Protein AF-A0A096PDY2-F1 (afdb_monomer_lite)

Structure (mmCIF, N/CA/C/O backbone):
data_AF-A0A096PDY2-F1
#
_entry.id   AF-A0A096PDY2-F1
#
loop_
_atom_site.group_PDB
_atom_site.id
_atom_site.type_symbol
_atom_site.label_atom_id
_atom_site.label_alt_id
_atom_site.label_comp_id
_atom_site.label_asym_id
_atom_site.label_entity_id
_atom_site.label_seq_id
_atom_site.pdbx_PDB_ins_code
_atom_site.Cartn_x
_atom_site.Cartn_y
_atom_site.Cartn_z
_atom_site.occupancy
_atom_site.B_iso_or_equiv
_atom_site.auth_seq_id
_atom_site.auth_comp_id
_atom_site.auth_asym_id
_atom_site.auth_atom_id
_atom_site.pdbx_PDB_model_num
ATOM 1 N N . MET A 1 1 ? 22.031 -49.742 -0.005 1.00 35.03 1 MET A N 1
ATOM 2 C CA . MET A 1 1 ? 22.096 -48.324 0.409 1.00 35.03 1 MET A CA 1
ATOM 3 C C . MET A 1 1 ? 22.063 -47.490 -0.858 1.00 35.03 1 MET A C 1
ATOM 5 O O . MET A 1 1 ? 22.805 -47.837 -1.766 1.00 35.03 1 MET A O 1
ATOM 9 N N . GLY A 1 2 ? 21.222 -46.457 -0.937 1.00 31.20 2 GLY A N 1
ATOM 10 C CA . GLY A 1 2 ? 21.287 -45.466 -2.021 1.00 31.20 2 GLY A CA 1
ATOM 11 C C . GLY A 1 2 ? 19.975 -45.250 -2.768 1.00 31.20 2 GLY A C 1
ATOM 12 O O . GLY A 1 2 ? 19.793 -45.782 -3.851 1.00 31.20 2 GLY A O 1
ATOM 13 N N . GLN A 1 3 ? 19.091 -44.494 -2.118 1.00 27.30 3 GLN A N 1
ATOM 14 C CA . GLN A 1 3 ? 17.797 -43.931 -2.515 1.00 27.30 3 GLN A CA 1
ATOM 15 C C . GLN A 1 3 ? 17.394 -43.927 -4.006 1.00 27.30 3 GLN A C 1
ATOM 17 O O . GLN A 1 3 ? 18.037 -43.333 -4.866 1.00 27.30 3 GLN A O 1
ATOM 22 N N . GLN A 1 4 ? 16.195 -44.456 -4.231 1.00 30.86 4 GLN A N 1
ATOM 23 C CA . GLN A 1 4 ? 15.269 -44.097 -5.299 1.00 30.86 4 GLN A CA 1
ATOM 24 C C . GLN A 1 4 ? 14.623 -42.741 -4.945 1.00 30.86 4 GLN A C 1
ATOM 26 O O . GLN A 1 4 ? 14.136 -42.587 -3.825 1.00 30.86 4 GLN A O 1
ATOM 31 N N . ALA A 1 5 ? 14.593 -41.766 -5.858 1.00 26.19 5 ALA A N 1
ATOM 32 C CA . ALA A 1 5 ? 13.765 -40.568 -5.703 1.00 26.19 5 ALA A CA 1
ATOM 33 C C . ALA A 1 5 ? 13.063 -40.230 -7.021 1.00 26.19 5 ALA A C 1
ATOM 35 O O . ALA A 1 5 ? 13.667 -40.163 -8.088 1.00 26.19 5 ALA A O 1
ATOM 36 N N . SER A 1 6 ? 11.749 -40.120 -6.890 1.00 27.61 6 SER A N 1
ATOM 37 C CA . SER A 1 6 ? 10.741 -40.008 -7.930 1.00 27.61 6 SER A CA 1
ATOM 38 C C . SER A 1 6 ? 10.536 -38.548 -8.346 1.00 27.61 6 SER A C 1
ATOM 40 O O . SER A 1 6 ? 10.596 -37.660 -7.504 1.00 27.61 6 SER A O 1
ATOM 42 N N . LEU A 1 7 ? 10.254 -38.349 -9.634 1.00 30.05 7 LEU A N 1
ATOM 43 C CA . LEU A 1 7 ? 9.391 -37.323 -10.232 1.00 30.05 7 LEU A CA 1
ATOM 44 C C . LEU A 1 7 ? 9.214 -35.986 -9.467 1.00 30.05 7 LEU A C 1
ATOM 46 O O . LEU A 1 7 ? 8.324 -35.852 -8.630 1.00 30.05 7 LEU A O 1
ATOM 50 N N . VAL A 1 8 ? 9.938 -34.945 -9.883 1.00 26.30 8 VAL A N 1
ATOM 51 C CA . VAL A 1 8 ? 9.430 -33.565 -9.830 1.00 26.30 8 VAL A CA 1
ATOM 52 C C . VAL A 1 8 ? 9.950 -32.805 -11.042 1.00 26.30 8 VAL A C 1
ATOM 54 O O . VAL A 1 8 ? 11.147 -32.718 -11.291 1.00 26.30 8 VAL A O 1
ATOM 57 N N . VAL A 1 9 ? 9.011 -32.316 -11.842 1.00 29.72 9 VAL A N 1
ATOM 58 C CA . VAL A 1 9 ? 9.244 -31.379 -12.936 1.00 29.72 9 VAL A CA 1
ATOM 59 C C . VAL A 1 9 ? 9.664 -30.053 -12.301 1.00 29.72 9 VAL A C 1
ATOM 61 O O . VAL A 1 9 ? 8.807 -29.265 -11.915 1.00 29.72 9 VAL A O 1
ATOM 64 N N . GLU A 1 10 ? 10.965 -29.814 -12.150 1.00 29.05 10 GLU A N 1
ATOM 65 C CA . GLU A 1 10 ? 11.492 -28.498 -11.782 1.00 29.05 10 GLU A CA 1
ATOM 66 C C . G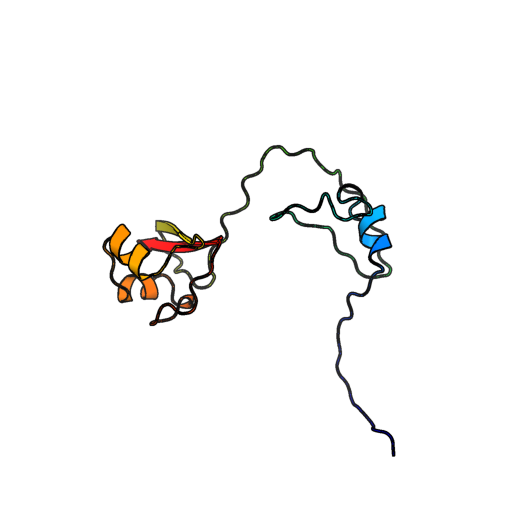LU A 1 10 ? 12.066 -27.821 -13.028 1.00 29.05 10 GLU A C 1
ATOM 68 O O . GLU A 1 10 ? 12.997 -28.294 -13.677 1.00 29.05 10 GLU A O 1
ATOM 73 N N . VAL A 1 11 ? 11.432 -26.716 -13.404 1.00 32.94 11 VAL A N 1
ATOM 74 C CA . VAL A 1 11 ? 11.834 -25.828 -14.491 1.00 32.94 11 VAL A CA 1
ATOM 75 C C . VAL A 1 11 ? 13.126 -25.122 -14.068 1.00 32.94 11 VAL A C 1
ATOM 77 O O . VAL A 1 11 ? 13.087 -24.045 -13.480 1.00 32.94 11 VAL A O 1
ATOM 80 N N . GLU A 1 12 ? 14.284 -25.726 -14.331 1.00 35.56 12 GLU A N 1
ATOM 81 C CA . GLU A 1 12 ? 15.575 -25.073 -14.101 1.00 35.56 12 GLU A CA 1
ATOM 82 C C . GLU A 1 12 ? 15.870 -24.050 -15.210 1.00 35.56 12 GLU A C 1
ATOM 84 O O . GLU A 1 12 ? 16.264 -24.364 -16.332 1.00 35.56 12 GLU A O 1
ATOM 89 N N . ILE A 1 13 ? 15.684 -22.781 -14.859 1.00 43.41 13 ILE A N 1
ATOM 90 C CA . ILE A 1 13 ? 15.937 -21.563 -15.647 1.00 43.41 13 ILE A CA 1
ATOM 91 C C . ILE A 1 13 ? 17.447 -21.253 -15.791 1.00 43.41 13 ILE A C 1
ATOM 93 O O . ILE A 1 13 ? 17.855 -20.094 -15.827 1.00 43.41 13 ILE A O 1
ATOM 97 N N . HIS A 1 14 ? 18.314 -22.265 -15.859 1.00 48.34 14 HIS A N 1
ATOM 98 C CA . HIS A 1 14 ? 19.771 -22.085 -15.825 1.00 48.34 14 HIS A CA 1
ATOM 99 C C . HIS A 1 14 ? 20.374 -21.793 -17.207 1.00 48.34 14 HIS A C 1
ATOM 101 O O . HIS A 1 14 ? 21.197 -22.551 -17.708 1.00 48.34 14 HIS A O 1
ATOM 107 N N . ALA A 1 15 ? 20.006 -20.670 -17.833 1.00 53.66 15 ALA A N 1
ATOM 108 C CA . ALA A 1 15 ? 20.860 -20.099 -18.876 1.00 53.66 15 ALA A CA 1
ATOM 109 C C . ALA A 1 15 ? 22.129 -19.514 -18.219 1.00 53.66 15 ALA A C 1
ATOM 111 O O . ALA A 1 15 ? 22.004 -18.807 -17.215 1.00 53.66 15 ALA A O 1
ATOM 112 N N . PRO A 1 16 ? 23.343 -19.766 -18.754 1.00 60.91 16 PRO A N 1
ATOM 113 C CA . PRO A 1 16 ? 24.556 -19.122 -18.267 1.00 60.91 16 PRO A CA 1
ATOM 114 C C . PRO A 1 16 ? 24.370 -17.606 -18.226 1.00 60.91 16 PRO A C 1
ATOM 116 O O . PRO A 1 16 ? 23.964 -16.993 -19.216 1.00 60.91 16 PRO A O 1
ATOM 119 N N . VAL A 1 17 ? 24.660 -17.012 -17.069 1.00 57.44 17 VAL A N 1
ATOM 120 C CA . VAL A 1 17 ? 24.480 -15.580 -16.782 1.00 57.44 17 VAL A CA 1
ATOM 121 C C . VAL A 1 17 ? 25.145 -14.700 -17.851 1.00 57.44 17 VAL A C 1
ATOM 123 O O . VAL A 1 17 ? 24.631 -13.633 -18.184 1.00 57.44 17 VAL A O 1
ATOM 126 N N . ASP A 1 18 ? 26.225 -15.181 -18.464 1.00 57.69 18 ASP A N 1
ATOM 127 C CA . ASP A 1 18 ? 26.957 -14.491 -19.528 1.00 57.69 18 ASP A CA 1
ATOM 128 C C . ASP A 1 18 ? 26.143 -14.357 -20.829 1.00 57.69 18 ASP A C 1
ATOM 130 O O . ASP A 1 18 ? 26.132 -13.291 -21.444 1.00 57.69 18 ASP A O 1
ATOM 134 N N . ILE A 1 19 ? 25.345 -15.371 -21.195 1.00 59.59 19 ILE A N 1
ATOM 135 C CA . ILE A 1 19 ? 24.475 -15.332 -22.387 1.00 59.59 19 ILE A CA 1
ATOM 136 C C . ILE A 1 19 ? 23.372 -14.279 -22.220 1.00 59.59 19 ILE A C 1
ATOM 138 O O . ILE A 1 19 ? 23.053 -13.539 -23.155 1.00 59.59 19 ILE A O 1
ATOM 142 N N . VAL A 1 20 ? 22.798 -14.183 -21.020 1.00 59.44 20 VAL A N 1
ATOM 143 C CA . VAL A 1 20 ? 21.732 -13.217 -20.712 1.00 59.44 20 VAL A CA 1
ATOM 144 C C . VAL A 1 20 ? 22.274 -11.783 -20.728 1.00 59.44 20 VAL A C 1
ATOM 146 O O . VAL A 1 20 ? 21.597 -10.854 -21.159 1.00 59.44 20 VAL A O 1
ATOM 149 N N . ARG A 1 21 ? 23.513 -11.570 -20.293 1.00 60.94 21 ARG A N 1
ATOM 150 C CA . ARG A 1 21 ? 24.072 -10.219 -20.156 1.00 60.94 21 ARG A CA 1
ATOM 151 C C . ARG A 1 21 ? 24.595 -9.677 -21.467 1.00 60.94 21 ARG A C 1
ATOM 153 O O . ARG A 1 21 ? 24.264 -8.555 -21.821 1.00 60.94 21 ARG A O 1
ATOM 160 N N . GLU A 1 22 ? 25.382 -10.457 -22.193 1.00 59.50 22 GLU A N 1
ATOM 161 C CA . GLU A 1 22 ? 26.082 -9.951 -23.376 1.00 59.50 22 GLU A CA 1
ATOM 162 C C . GLU A 1 22 ? 25.172 -9.877 -24.599 1.00 59.50 22 GLU A C 1
ATOM 164 O O . GLU A 1 22 ? 25.292 -8.965 -25.415 1.00 59.50 22 GLU A O 1
ATOM 169 N N . VAL A 1 23 ? 24.226 -10.812 -24.706 1.00 60.12 23 VAL A N 1
ATOM 170 C CA . VAL A 1 23 ? 23.387 -10.941 -25.900 1.00 60.12 23 VAL A CA 1
ATOM 171 C C . VAL A 1 23 ? 21.980 -10.394 -25.662 1.00 60.12 23 VAL A C 1
ATOM 173 O O . VAL A 1 23 ? 21.424 -9.742 -26.544 1.00 60.12 23 VAL A O 1
ATOM 176 N N . TRP A 1 24 ? 21.395 -10.628 -24.481 1.00 61.78 24 TRP A N 1
ATOM 177 C CA . TRP A 1 24 ? 20.005 -10.233 -24.205 1.00 61.78 24 TRP A CA 1
ATOM 178 C C . TRP A 1 24 ? 19.893 -8.874 -23.526 1.00 61.78 24 TRP A C 1
ATOM 180 O O . TRP A 1 24 ? 18.871 -8.206 -23.676 1.00 61.78 24 TRP A O 1
ATOM 190 N N . ASN A 1 25 ? 20.918 -8.454 -22.784 1.00 63.62 25 ASN A N 1
ATOM 191 C CA . ASN A 1 25 ? 20.855 -7.209 -22.038 1.00 63.62 25 ASN A CA 1
ATOM 192 C C . ASN A 1 25 ? 22.196 -6.459 -21.963 1.00 63.62 25 ASN A C 1
ATOM 194 O O . ASN A 1 25 ? 22.638 -6.100 -20.872 1.00 63.62 25 ASN A O 1
ATOM 198 N N . PRO A 1 26 ? 22.840 -6.158 -23.108 1.00 67.56 26 PRO A N 1
ATOM 199 C CA . PRO A 1 26 ? 24.211 -5.628 -23.159 1.00 67.56 26 PRO A CA 1
ATOM 200 C C . PRO A 1 26 ? 24.414 -4.331 -22.358 1.00 67.56 26 PRO A C 1
ATOM 202 O O . PRO A 1 26 ? 25.514 -4.046 -21.889 1.00 67.56 26 PRO A O 1
ATOM 205 N N . ALA A 1 27 ? 23.346 -3.558 -22.142 1.00 66.81 27 ALA A N 1
ATOM 206 C CA . ALA A 1 27 ? 23.381 -2.315 -21.376 1.00 66.81 27 ALA A CA 1
ATOM 207 C C . ALA A 1 27 ? 23.610 -2.508 -19.861 1.00 66.81 27 ALA A C 1
ATOM 209 O O . ALA A 1 27 ? 24.051 -1.567 -19.201 1.00 66.81 27 ALA A O 1
ATOM 210 N N . VAL A 1 28 ? 23.358 -3.701 -19.299 1.00 71.06 28 VAL A N 1
ATOM 211 C CA . VAL A 1 28 ? 23.544 -3.961 -17.853 1.00 71.06 28 VAL A CA 1
ATOM 212 C C . VAL A 1 28 ? 25.019 -4.077 -17.455 1.00 71.06 28 VAL A C 1
ATOM 214 O O . VAL A 1 28 ? 25.359 -3.945 -16.277 1.00 71.06 28 VAL A O 1
ATOM 217 N N . GLY A 1 29 ? 25.894 -4.285 -18.443 1.00 61.81 29 GLY A N 1
ATOM 218 C CA . GLY A 1 29 ? 27.330 -4.455 -18.266 1.00 61.81 29 GLY A CA 1
ATOM 219 C C . GLY A 1 29 ? 27.724 -5.806 -17.660 1.00 61.81 29 GLY A C 1
ATOM 220 O O . GLY A 1 29 ? 26.961 -6.468 -16.950 1.00 61.81 29 GLY A O 1
ATOM 221 N N . THR A 1 30 ? 28.979 -6.191 -17.889 1.00 63.22 30 THR A N 1
ATOM 222 C CA . THR A 1 30 ? 29.602 -7.436 -17.399 1.00 63.22 30 THR A CA 1
ATOM 223 C C . THR A 1 30 ? 29.812 -7.476 -15.882 1.00 63.22 30 THR A C 1
ATOM 225 O O . THR A 1 30 ? 30.206 -8.509 -15.340 1.00 63.22 30 THR A O 1
ATOM 228 N N . ALA A 1 31 ? 29.461 -6.402 -15.165 1.00 69.00 31 ALA A N 1
ATOM 229 C CA . ALA A 1 31 ? 29.410 -6.341 -13.702 1.00 69.00 31 ALA A CA 1
ATOM 230 C C . ALA A 1 31 ? 27.983 -6.169 -13.127 1.00 69.00 31 ALA A C 1
ATOM 232 O O . ALA A 1 31 ? 27.835 -6.065 -11.915 1.00 69.00 31 ALA A O 1
ATOM 233 N N . CYS A 1 32 ? 26.924 -6.145 -13.958 1.00 65.88 32 CYS A N 1
ATOM 234 C CA . CYS A 1 32 ? 25.538 -5.841 -13.540 1.00 65.88 32 CYS A CA 1
ATOM 235 C C . CYS A 1 32 ? 25.378 -4.484 -12.827 1.00 65.88 32 CYS A C 1
ATOM 237 O O . CYS A 1 32 ? 24.359 -4.227 -12.191 1.00 65.88 32 CYS A O 1
ATOM 239 N N . THR A 1 33 ? 26.369 -3.602 -12.932 1.00 69.00 33 THR A N 1
ATOM 240 C CA . THR A 1 33 ? 26.400 -2.298 -12.258 1.00 69.00 33 THR A CA 1
ATOM 241 C C . THR A 1 33 ? 25.399 -1.310 -12.842 1.00 69.00 33 THR A C 1
ATOM 243 O O . THR A 1 33 ? 25.054 -0.333 -12.187 1.00 69.00 33 THR A O 1
ATOM 246 N N . ASN A 1 34 ? 24.890 -1.588 -14.044 1.00 61.34 34 ASN A N 1
ATOM 247 C CA . ASN A 1 34 ? 23.851 -0.804 -14.701 1.00 61.34 34 ASN A CA 1
ATOM 248 C C . ASN A 1 34 ? 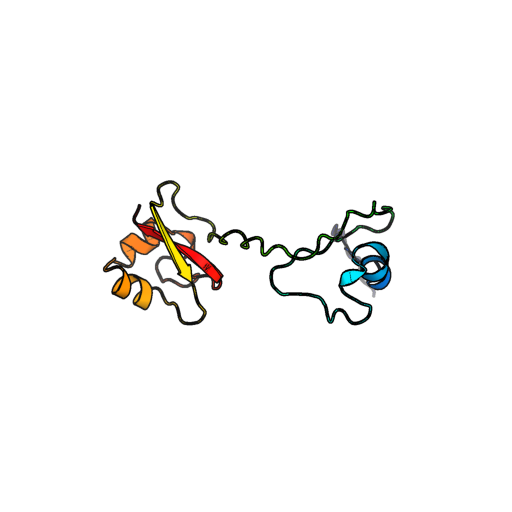22.478 -1.493 -14.614 1.00 61.34 34 ASN A C 1
ATOM 250 O O . ASN A 1 34 ? 21.642 -1.310 -15.499 1.00 61.34 34 ASN A O 1
ATOM 254 N N . LEU A 1 35 ? 22.244 -2.313 -13.584 1.00 64.94 35 LEU A N 1
ATOM 255 C CA . LEU A 1 35 ? 20.936 -2.892 -13.286 1.00 64.94 35 LEU A CA 1
ATOM 256 C C . LEU A 1 35 ? 20.189 -2.000 -12.287 1.00 64.94 35 LEU A C 1
ATOM 258 O O . LEU A 1 35 ? 20.5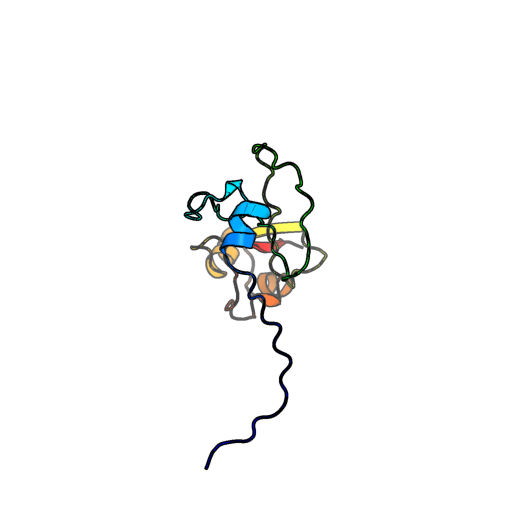62 -1.898 -11.120 1.00 64.94 35 LEU A O 1
ATOM 262 N N . TRP A 1 36 ? 19.124 -1.349 -12.750 1.00 56.25 36 TRP A N 1
ATOM 263 C CA . TRP A 1 36 ? 18.400 -0.338 -11.978 1.00 56.25 36 TRP A CA 1
ATOM 264 C C . TRP A 1 36 ? 17.143 -0.924 -11.336 1.00 56.25 36 TRP A C 1
ATOM 266 O O . TRP A 1 36 ? 16.419 -1.712 -11.946 1.00 56.25 36 TRP A O 1
ATOM 276 N N . VAL A 1 37 ? 16.848 -0.504 -10.103 1.00 46.91 37 VAL A N 1
ATOM 277 C CA . VAL A 1 37 ? 15.612 -0.896 -9.411 1.00 46.91 37 VAL A CA 1
ATOM 278 C C . VAL A 1 37 ? 14.404 -0.354 -10.180 1.00 46.91 37 VAL A C 1
ATOM 280 O O . VAL A 1 37 ? 14.338 0.837 -10.471 1.00 46.91 37 VAL A O 1
ATOM 283 N N . GLY A 1 38 ? 13.442 -1.231 -10.483 1.00 48.44 38 GLY A N 1
ATOM 284 C CA . GLY A 1 38 ? 12.224 -0.883 -11.227 1.00 48.44 38 GLY A CA 1
ATOM 285 C C . GLY A 1 38 ? 12.314 -1.071 -12.746 1.00 48.44 38 GLY A C 1
ATOM 286 O O . GLY A 1 38 ? 11.369 -0.714 -13.442 1.00 48.44 38 GLY A O 1
ATOM 287 N N . TYR A 1 39 ? 13.409 -1.638 -13.266 1.00 52.72 39 TYR A N 1
ATOM 288 C CA . TYR A 1 39 ? 13.565 -1.969 -14.686 1.00 52.72 39 TYR A CA 1
ATOM 289 C C . TYR A 1 39 ? 13.361 -3.460 -14.967 1.00 52.72 39 TYR A C 1
ATOM 291 O O . TYR A 1 39 ? 13.784 -4.319 -14.195 1.00 52.72 39 TYR A O 1
ATOM 299 N N . ASN A 1 40 ? 12.755 -3.762 -16.117 1.00 56.44 40 ASN A N 1
ATOM 300 C CA . ASN A 1 40 ? 12.635 -5.127 -16.622 1.00 56.44 40 ASN A CA 1
ATOM 301 C C . ASN A 1 40 ? 13.879 -5.501 -17.430 1.00 56.44 40 ASN A C 1
ATOM 303 O O . ASN A 1 40 ? 14.399 -4.697 -18.204 1.00 56.44 40 ASN A O 1
ATOM 307 N N . VAL A 1 41 ? 14.326 -6.741 -17.267 1.00 65.06 41 VAL A N 1
ATOM 308 C CA . VAL A 1 41 ? 15.425 -7.330 -18.031 1.00 65.06 41 VAL A CA 1
ATOM 309 C C . VAL A 1 41 ? 14.893 -8.452 -18.909 1.00 65.06 41 VAL A C 1
ATOM 311 O O . VAL A 1 41 ? 13.977 -9.170 -18.509 1.00 65.06 41 VAL A O 1
ATOM 314 N N . CYS A 1 42 ? 15.450 -8.610 -20.109 1.00 65.19 42 CYS A N 1
ATOM 315 C CA . CYS A 1 42 ? 15.092 -9.738 -20.960 1.00 65.19 42 CYS A CA 1
ATOM 316 C C . CYS A 1 42 ? 15.669 -11.025 -20.349 1.00 65.19 42 CYS A C 1
ATOM 318 O O . CYS A 1 42 ? 16.877 -11.106 -20.130 1.00 65.19 42 CYS A O 1
ATOM 320 N N . VAL A 1 43 ? 14.819 -12.021 -20.087 1.00 64.94 43 VAL A N 1
ATOM 321 C CA . VAL A 1 43 ? 15.220 -13.359 -19.615 1.00 64.94 43 VAL A CA 1
ATOM 322 C C . VAL A 1 43 ? 14.838 -14.410 -20.646 1.00 64.94 43 VAL A C 1
ATOM 324 O O . VAL A 1 43 ? 13.791 -14.303 -21.285 1.00 64.94 43 VAL A O 1
ATOM 327 N N . GLY A 1 44 ? 15.700 -15.409 -20.816 1.00 57.62 44 GLY A N 1
ATOM 328 C CA . GLY A 1 44 ? 15.595 -16.404 -21.876 1.00 57.62 44 GLY A CA 1
ATOM 329 C C . GLY A 1 44 ? 15.846 -17.823 -21.403 1.00 57.62 44 GLY A C 1
ATOM 330 O O . GLY A 1 44 ? 16.588 -18.047 -20.451 1.00 57.62 44 GLY A O 1
ATOM 331 N N . VAL A 1 45 ? 15.256 -18.778 -22.117 1.00 55.00 45 VAL A N 1
ATOM 332 C CA . VAL A 1 45 ? 15.537 -20.216 -21.992 1.00 55.00 45 VAL A CA 1
ATOM 333 C C . VAL A 1 45 ? 16.636 -20.626 -22.976 1.00 55.00 45 VAL A C 1
ATOM 335 O O . VAL A 1 45 ? 16.720 -20.089 -24.086 1.00 55.00 45 VAL A O 1
ATOM 338 N N . ILE A 1 46 ? 17.476 -21.588 -22.574 1.00 52.31 46 ILE A N 1
ATOM 339 C CA . ILE A 1 46 ? 18.556 -22.128 -23.412 1.00 52.31 46 ILE A CA 1
ATOM 340 C C . ILE A 1 46 ? 17.970 -22.630 -24.741 1.00 52.31 46 ILE A C 1
ATOM 342 O O . ILE A 1 46 ? 17.028 -23.417 -24.759 1.00 52.31 46 ILE A O 1
ATOM 346 N N . GLY A 1 47 ? 18.543 -22.170 -25.857 1.00 58.00 47 GLY A N 1
ATOM 347 C CA . GLY A 1 47 ? 18.161 -22.589 -27.210 1.00 58.00 47 GLY A CA 1
ATOM 348 C C . GLY A 1 47 ? 17.340 -21.570 -28.007 1.00 58.00 47 GLY A C 1
ATOM 349 O O . GLY A 1 47 ? 17.133 -21.779 -29.201 1.00 58.00 47 GLY A O 1
ATOM 350 N N . GLN A 1 48 ? 16.923 -20.446 -27.413 1.00 56.31 48 GLN A N 1
ATOM 351 C CA . GLN A 1 48 ? 16.294 -19.354 -28.166 1.00 56.31 48 GLN A CA 1
ATOM 352 C C . GLN A 1 48 ? 17.312 -18.287 -28.582 1.00 56.31 48 GLN A C 1
ATOM 354 O O . GLN A 1 48 ? 18.068 -17.772 -27.760 1.00 56.31 48 GLN A O 1
ATOM 359 N N . LYS A 1 49 ? 17.326 -17.936 -29.875 1.00 55.59 49 LYS A N 1
ATOM 360 C CA . LYS A 1 49 ? 18.101 -16.796 -30.384 1.00 55.59 49 LYS A CA 1
ATOM 361 C C . LYS A 1 49 ? 17.304 -15.511 -30.122 1.00 55.59 49 LYS A C 1
ATOM 363 O O . LYS A 1 49 ? 16.226 -15.370 -30.702 1.00 55.59 49 LYS A O 1
ATOM 368 N N . PRO A 1 50 ? 17.789 -14.582 -29.282 1.00 55.91 50 PRO A N 1
ATOM 369 C CA . PRO A 1 50 ? 17.101 -13.317 -29.060 1.00 55.91 50 PRO A CA 1
ATOM 370 C C . PRO A 1 50 ? 17.131 -12.474 -30.336 1.00 55.91 50 PRO A C 1
ATOM 372 O O . PRO A 1 50 ? 18.135 -12.426 -31.049 1.00 55.91 50 PRO A O 1
ATOM 375 N N . LYS A 1 51 ? 16.032 -11.771 -30.612 1.00 53.25 51 LYS A N 1
ATOM 376 C CA . LYS A 1 51 ? 16.009 -10.680 -31.588 1.00 53.25 51 LYS A CA 1
ATOM 377 C C . LYS A 1 51 ? 16.340 -9.387 -30.833 1.00 53.25 51 LYS A C 1
ATOM 379 O O . LYS A 1 51 ? 15.563 -9.037 -29.945 1.00 53.25 51 LYS A O 1
ATOM 384 N N . PRO A 1 52 ? 17.442 -8.681 -31.147 1.00 52.47 52 PRO A N 1
ATOM 385 C CA . PRO A 1 52 ? 17.762 -7.420 -30.489 1.00 52.47 52 PRO A CA 1
ATOM 386 C C . PRO A 1 52 ? 16.619 -6.419 -30.690 1.00 52.47 52 PRO A C 1
ATOM 388 O O . PRO A 1 52 ? 16.285 -6.063 -31.822 1.00 52.47 52 PRO A O 1
ATOM 391 N N . GLY A 1 53 ? 15.988 -6.004 -29.594 1.00 52.00 53 GLY A N 1
ATOM 392 C CA . GLY A 1 53 ? 15.083 -4.859 -29.572 1.00 52.00 53 GLY A CA 1
ATOM 393 C C . GLY A 1 53 ? 15.877 -3.581 -29.284 1.00 52.00 53 GLY A C 1
ATOM 394 O O . GLY A 1 53 ? 16.874 -3.646 -28.564 1.00 52.00 53 GLY A O 1
ATOM 395 N N . PRO A 1 54 ? 15.483 -2.419 -29.830 1.00 44.69 54 PRO A N 1
ATOM 396 C CA . PRO A 1 54 ? 16.184 -1.172 -29.560 1.00 44.69 54 PRO A CA 1
ATOM 397 C C . PRO A 1 54 ? 16.041 -0.786 -28.082 1.00 44.69 54 PRO A C 1
ATOM 399 O O . PRO A 1 54 ? 14.940 -0.524 -27.594 1.00 44.69 54 PRO A O 1
ATOM 402 N N . THR A 1 55 ? 17.165 -0.710 -27.370 1.00 47.91 55 THR A N 1
ATOM 403 C CA . THR A 1 55 ? 17.234 -0.116 -26.034 1.00 47.91 55 THR A CA 1
ATOM 404 C C . THR A 1 55 ? 17.094 1.395 -26.183 1.00 47.91 55 THR A C 1
ATOM 406 O O . THR A 1 55 ? 18.001 2.081 -26.653 1.00 47.91 55 THR A O 1
ATOM 409 N N . SER A 1 56 ? 15.926 1.926 -25.832 1.00 45.16 56 SER A N 1
ATOM 410 C CA . SER A 1 56 ? 15.678 3.367 -25.879 1.00 45.16 56 SER A CA 1
ATOM 411 C C . SER A 1 56 ? 16.288 4.045 -24.648 1.00 45.16 56 SER A C 1
ATOM 413 O O . SER A 1 56 ? 16.131 3.571 -23.525 1.00 45.16 56 SER A O 1
ATOM 415 N N . LYS A 1 57 ? 16.990 5.164 -24.865 1.00 43.56 57 LYS A N 1
ATOM 416 C CA . LYS A 1 57 ? 17.486 6.074 -23.817 1.00 43.56 57 LYS A CA 1
ATOM 417 C C . LYS A 1 57 ? 16.293 6.603 -22.995 1.00 43.56 57 LYS A C 1
ATOM 419 O O . LYS A 1 57 ? 15.248 6.853 -23.594 1.00 43.56 57 LYS A O 1
ATOM 424 N N . PRO A 1 58 ? 16.410 6.789 -21.665 1.00 46.31 58 PRO A N 1
ATOM 425 C CA . PRO A 1 58 ? 15.260 7.086 -20.820 1.00 46.31 58 PRO A CA 1
ATOM 426 C C . PRO A 1 58 ? 14.660 8.451 -21.164 1.00 46.31 58 PRO A C 1
ATOM 428 O O . PRO A 1 58 ? 15.172 9.495 -20.772 1.00 46.31 58 PRO A O 1
ATOM 431 N N . 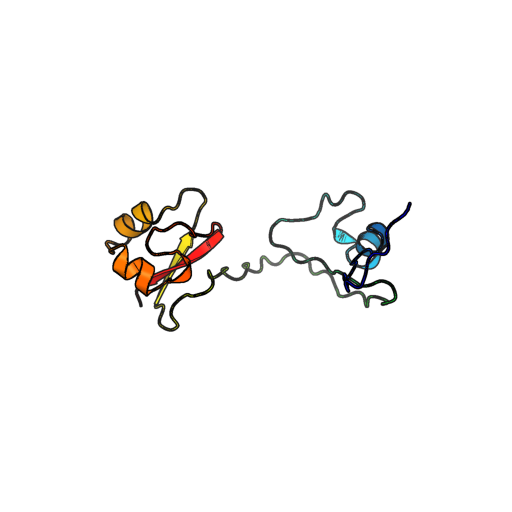THR A 1 59 ? 13.522 8.449 -21.846 1.00 45.53 59 THR A N 1
ATOM 432 C CA . THR A 1 59 ? 12.435 9.350 -21.471 1.00 45.53 59 THR A CA 1
ATOM 433 C C . THR A 1 59 ? 11.842 8.748 -20.209 1.00 45.53 59 THR A C 1
ATOM 435 O O . THR A 1 59 ? 11.462 7.582 -20.246 1.00 45.53 59 THR A O 1
ATOM 438 N N . GLY A 1 60 ? 11.848 9.473 -19.087 1.00 45.34 60 GLY A N 1
ATOM 439 C CA . GLY A 1 60 ? 11.300 8.993 -17.818 1.00 45.34 60 GLY A CA 1
ATOM 440 C C . GLY A 1 60 ? 9.848 8.555 -17.990 1.00 45.34 60 GLY A C 1
ATOM 441 O O . GLY A 1 60 ? 8.940 9.375 -17.926 1.00 45.34 60 GLY A O 1
ATOM 442 N N . VAL A 1 61 ? 9.640 7.269 -18.264 1.00 46.06 61 VAL A N 1
ATOM 443 C CA . VAL A 1 61 ? 8.319 6.658 -18.276 1.00 46.06 61 VAL A CA 1
ATOM 444 C C . VAL A 1 61 ? 7.976 6.445 -16.806 1.00 46.06 61 VAL A C 1
ATOM 446 O O . VAL A 1 61 ? 8.744 5.761 -16.123 1.00 46.06 61 VAL A O 1
ATOM 449 N N . PRO A 1 62 ? 6.900 7.050 -16.280 1.00 44.41 62 PRO A N 1
ATOM 450 C CA . PRO A 1 62 ? 6.471 6.761 -14.923 1.00 44.41 62 PRO A CA 1
ATOM 451 C C . PRO A 1 62 ? 6.221 5.257 -14.813 1.00 44.41 62 PRO A C 1
ATOM 453 O O . PRO A 1 62 ? 5.476 4.679 -15.608 1.00 44.41 62 PRO A O 1
ATOM 456 N N . THR A 1 63 ? 6.898 4.617 -13.861 1.00 48.50 63 THR A N 1
ATOM 457 C CA . THR A 1 63 ? 6.626 3.233 -13.478 1.00 48.50 63 THR A CA 1
ATOM 458 C C . THR A 1 63 ? 5.125 3.110 -13.215 1.00 48.50 63 THR A C 1
ATOM 460 O O . THR A 1 63 ? 4.586 3.976 -12.525 1.00 48.50 63 THR A O 1
ATOM 463 N N . PRO A 1 64 ? 4.428 2.090 -13.747 1.00 56.66 64 PRO A N 1
ATOM 464 C CA . PRO A 1 64 ? 3.028 1.881 -13.410 1.00 56.66 64 PRO A CA 1
ATOM 465 C C . PRO A 1 64 ? 2.879 1.813 -11.889 1.00 56.66 64 PRO A C 1
ATOM 467 O O . PRO A 1 64 ? 3.626 1.074 -11.241 1.00 56.66 64 PRO A O 1
ATOM 470 N N . ASP A 1 65 ? 1.942 2.576 -11.325 1.00 63.12 65 ASP A N 1
ATOM 471 C CA . ASP A 1 65 ? 1.635 2.508 -9.898 1.00 63.12 65 ASP A CA 1
ATOM 472 C C . ASP A 1 65 ? 1.285 1.055 -9.542 1.00 63.12 65 ASP A C 1
ATOM 474 O O . ASP A 1 65 ? 0.298 0.496 -10.029 1.00 63.12 65 ASP A O 1
ATOM 478 N N . LEU A 1 66 ? 2.120 0.408 -8.724 1.00 84.44 66 LEU A N 1
ATOM 479 C CA . LEU A 1 66 ? 1.896 -0.975 -8.318 1.00 84.44 66 LEU A CA 1
ATOM 480 C C . LEU A 1 66 ? 0.698 -1.012 -7.372 1.00 84.44 66 LEU A C 1
ATOM 482 O O . LEU A 1 66 ? 0.750 -0.471 -6.273 1.00 84.44 66 LEU A O 1
ATOM 486 N N . ILE A 1 67 ? -0.396 -1.646 -7.781 1.00 89.00 67 ILE A N 1
ATOM 487 C CA . ILE A 1 67 ? -1.594 -1.787 -6.950 1.00 89.00 67 ILE A CA 1
ATOM 488 C C . ILE A 1 67 ? -1.513 -3.095 -6.166 1.00 89.00 67 ILE A C 1
ATOM 490 O O . ILE A 1 67 ? -1.252 -4.150 -6.747 1.00 89.00 67 ILE A O 1
ATOM 494 N N . GLN A 1 68 ? -1.737 -3.046 -4.848 1.00 89.56 68 GLN A N 1
ATOM 495 C CA . GLN A 1 68 ? -1.762 -4.268 -4.048 1.00 89.56 68 GLN A CA 1
ATOM 496 C C . GLN A 1 68 ? -2.946 -5.155 -4.492 1.00 89.56 68 GLN A C 1
ATOM 498 O O . GLN A 1 68 ? -4.074 -4.658 -4.599 1.00 89.56 68 GLN A O 1
ATOM 503 N N . PRO A 1 69 ? -2.733 -6.463 -4.747 1.00 88.62 69 PRO A N 1
ATOM 504 C CA . PRO A 1 69 ? -3.807 -7.370 -5.138 1.00 88.62 69 PRO A CA 1
ATOM 505 C C . PRO A 1 69 ? -4.960 -7.388 -4.132 1.00 88.62 69 PRO A C 1
ATOM 507 O O . PRO A 1 69 ? -4.763 -7.205 -2.933 1.00 88.62 69 PRO A O 1
ATOM 510 N N . GLY A 1 70 ? -6.172 -7.657 -4.618 1.00 88.69 70 GLY A N 1
ATOM 511 C CA . GLY A 1 70 ? -7.357 -7.764 -3.766 1.00 88.69 70 GLY A CA 1
ATOM 512 C C . GLY A 1 70 ? -7.999 -6.430 -3.382 1.00 88.69 70 GLY A C 1
ATOM 513 O O . GLY A 1 70 ? -8.821 -6.416 -2.475 1.00 88.69 70 GLY A O 1
ATOM 514 N N . ILE A 1 71 ? -7.669 -5.325 -4.059 1.00 94.00 71 ILE A N 1
ATOM 515 C CA . ILE A 1 71 ? -8.432 -4.071 -3.969 1.00 94.00 71 ILE A CA 1
ATOM 516 C C . ILE A 1 71 ? -9.826 -4.214 -4.589 1.00 94.00 71 ILE A C 1
ATOM 518 O O . ILE A 1 71 ? -10.024 -4.895 -5.597 1.00 94.00 71 ILE A O 1
ATOM 522 N N . VAL A 1 72 ? -10.804 -3.522 -4.006 1.00 94.31 72 VAL A N 1
ATOM 523 C CA . VAL A 1 72 ? -12.155 -3.406 -4.569 1.00 94.31 72 VAL A CA 1
ATOM 524 C C . VAL A 1 72 ? -12.169 -2.690 -5.925 1.00 94.31 72 VAL A C 1
ATOM 526 O O . VAL A 1 72 ? -11.504 -1.677 -6.125 1.00 94.31 72 VAL A O 1
ATOM 529 N N . LYS A 1 73 ? -13.023 -3.149 -6.850 1.00 90.44 73 LYS A N 1
ATOM 530 C CA . LYS A 1 73 ? -13.161 -2.552 -8.196 1.00 90.44 73 LYS A CA 1
ATOM 531 C C . LYS A 1 73 ? -13.588 -1.076 -8.195 1.00 90.44 73 LYS A C 1
ATOM 533 O O . LYS A 1 73 ? -13.315 -0.370 -9.154 1.00 90.44 73 LYS A O 1
ATOM 538 N N . GLY A 1 74 ? -14.269 -0.621 -7.143 1.00 90.31 74 GLY A N 1
ATOM 539 C CA . GLY A 1 74 ? -14.793 0.743 -7.025 1.00 90.31 74 GLY A CA 1
ATOM 540 C C . GLY A 1 74 ? -13.835 1.747 -6.388 1.00 90.31 74 GLY A C 1
ATOM 541 O O . GLY A 1 74 ? -14.303 2.763 -5.892 1.00 90.31 74 GLY A O 1
ATOM 542 N N . CYS A 1 75 ? -12.531 1.466 -6.320 1.00 95.12 75 CYS A N 1
ATOM 543 C CA . CYS A 1 75 ? -11.610 2.374 -5.649 1.00 95.12 75 CYS A CA 1
ATOM 544 C C . CYS A 1 75 ? -11.528 3.742 -6.347 1.00 95.12 75 CYS A C 1
ATOM 546 O O . CYS A 1 75 ? -11.205 3.830 -7.529 1.00 95.12 75 CYS A O 1
ATOM 548 N N . LYS A 1 76 ? -11.783 4.812 -5.592 1.00 94.25 76 LYS A N 1
ATOM 549 C CA . LYS A 1 76 ? -11.742 6.208 -6.052 1.00 94.25 76 LYS A CA 1
ATOM 550 C C . LYS A 1 76 ? -10.445 6.918 -5.678 1.00 94.25 76 LYS A C 1
ATOM 552 O O . LYS A 1 76 ? -10.097 7.914 -6.307 1.00 94.25 76 LYS A O 1
ATOM 557 N N . LYS A 1 77 ? -9.748 6.452 -4.635 1.00 94.44 77 LYS A N 1
ATOM 558 C CA . LYS A 1 77 ? -8.510 7.073 -4.146 1.00 94.44 77 LYS A CA 1
ATOM 559 C C . LYS A 1 77 ? -7.514 6.037 -3.652 1.00 94.44 77 LYS A C 1
ATOM 561 O O . LYS A 1 77 ? -7.867 5.177 -2.847 1.00 94.44 77 LYS A O 1
ATOM 566 N N . PHE A 1 78 ? -6.263 6.202 -4.067 1.00 94.81 78 PHE A N 1
ATOM 567 C CA . PHE A 1 78 ? -5.145 5.344 -3.694 1.00 94.81 78 PHE A CA 1
ATOM 568 C C . PHE A 1 78 ? -4.177 6.053 -2.739 1.00 94.81 78 PHE A C 1
ATOM 570 O O . PHE A 1 78 ? -4.057 7.281 -2.746 1.00 94.81 78 PHE A O 1
ATOM 577 N N . HIS A 1 79 ? -3.495 5.265 -1.913 1.00 94.81 79 HIS A N 1
ATOM 578 C CA . HIS A 1 79 ? -2.389 5.684 -1.062 1.00 94.81 79 HIS A CA 1
ATOM 579 C C . HIS A 1 79 ? -1.201 4.747 -1.265 1.00 94.81 79 HIS A C 1
ATOM 581 O O . HIS A 1 79 ? -1.329 3.543 -1.045 1.00 94.81 79 HIS A O 1
ATOM 587 N N . GLU A 1 80 ? -0.051 5.307 -1.628 1.00 94.62 80 GLU A N 1
ATOM 588 C CA . GLU A 1 80 ? 1.207 4.572 -1.734 1.00 94.62 80 GLU A CA 1
ATOM 589 C C . GLU A 1 80 ? 1.749 4.216 -0.341 1.00 94.62 80 GLU A C 1
ATOM 591 O O . GLU A 1 80 ? 1.934 5.077 0.524 1.00 94.62 80 GLU A O 1
ATOM 596 N N . VAL A 1 81 ? 2.044 2.938 -0.127 1.00 93.75 81 VAL A N 1
ATOM 597 C CA . VAL A 1 81 ? 2.637 2.431 1.108 1.00 93.75 81 VAL A CA 1
ATOM 598 C C . VAL A 1 81 ? 4.149 2.639 1.067 1.00 93.75 81 VAL A C 1
ATOM 600 O O . VAL A 1 81 ? 4.885 1.913 0.400 1.00 93.75 81 VAL A O 1
ATOM 603 N N . LYS A 1 82 ? 4.639 3.605 1.840 1.00 91.50 82 LYS A N 1
ATOM 604 C CA . LYS A 1 82 ? 6.072 3.824 2.066 1.00 91.50 82 LYS A CA 1
ATOM 605 C C . LYS A 1 82 ? 6.584 2.904 3.174 1.00 91.50 82 LYS A C 1
ATOM 607 O O . LYS A 1 82 ? 5.804 2.304 3.908 1.00 91.50 82 LYS A O 1
ATOM 612 N N . ALA A 1 83 ? 7.903 2.842 3.351 1.00 89.31 83 ALA A N 1
ATOM 613 C CA . ALA A 1 83 ? 8.530 2.029 4.400 1.00 89.31 83 ALA A CA 1
ATOM 614 C C . ALA A 1 83 ? 8.039 2.365 5.825 1.00 89.31 83 ALA A C 1
ATOM 616 O O . ALA A 1 83 ? 8.053 1.507 6.701 1.00 89.31 83 ALA A O 1
ATOM 617 N N . THR A 1 84 ? 7.584 3.600 6.050 1.00 91.94 84 THR A N 1
ATOM 618 C CA . THR A 1 84 ? 7.053 4.080 7.335 1.00 91.94 84 THR A CA 1
ATOM 619 C C . THR A 1 84 ? 5.524 4.054 7.416 1.00 91.94 84 THR A C 1
ATOM 621 O O . THR A 1 84 ? 4.960 4.405 8.453 1.00 91.94 84 THR A O 1
ATOM 624 N N . THR A 1 85 ? 4.832 3.667 6.340 1.00 94.88 85 THR A N 1
ATOM 625 C CA . THR A 1 85 ? 3.369 3.636 6.304 1.00 94.88 85 THR A CA 1
ATOM 626 C C . THR A 1 85 ? 2.849 2.445 7.109 1.00 94.88 85 THR A C 1
ATOM 628 O O . THR A 1 85 ? 3.249 1.305 6.897 1.00 94.88 85 THR A O 1
ATOM 631 N N . THR A 1 86 ? 1.899 2.705 8.006 1.00 97.06 86 THR A N 1
ATOM 632 C CA . THR A 1 86 ? 1.166 1.689 8.776 1.00 97.06 86 THR A CA 1
ATOM 633 C C . THR A 1 86 ? -0.338 1.855 8.553 1.00 97.06 86 THR A C 1
ATOM 635 O O . THR A 1 86 ? -0.800 2.946 8.208 1.00 97.06 86 THR A O 1
ATOM 638 N N . CYS A 1 87 ? -1.158 0.829 8.809 1.00 97.12 87 CYS A N 1
ATOM 639 C CA . CYS A 1 87 ? -2.612 1.040 8.760 1.00 97.12 87 CYS A CA 1
ATOM 640 C C . CYS A 1 87 ? -3.080 2.085 9.772 1.00 97.12 87 CYS A C 1
ATOM 642 O O . CYS A 1 87 ? -4.038 2.798 9.496 1.00 97.12 87 CYS A O 1
ATOM 644 N N . ALA A 1 88 ? -2.426 2.208 10.930 1.00 97.81 88 ALA A N 1
ATOM 645 C CA . ALA A 1 88 ? -2.752 3.243 11.907 1.00 97.81 88 ALA A CA 1
ATOM 646 C C . ALA A 1 88 ? -2.503 4.653 11.341 1.00 97.81 88 ALA A C 1
ATOM 648 O O . ALA A 1 88 ? -3.350 5.535 11.490 1.00 97.81 88 ALA A O 1
ATOM 649 N N . SER A 1 89 ? -1.387 4.864 10.630 1.00 98.12 89 SER A N 1
ATOM 650 C CA . SER A 1 89 ? -1.103 6.157 9.998 1.00 98.12 89 SER A CA 1
ATOM 651 C C . SER A 1 89 ? -2.070 6.468 8.855 1.00 98.12 89 SER A C 1
ATOM 653 O O . SER A 1 89 ? -2.511 7.608 8.744 1.00 98.12 89 SER A O 1
ATOM 655 N N . ILE A 1 90 ? -2.450 5.469 8.047 1.00 97.94 90 ILE A N 1
ATOM 656 C CA . ILE A 1 90 ? -3.447 5.627 6.972 1.00 97.94 90 ILE A CA 1
ATOM 657 C C . ILE A 1 90 ? -4.813 5.999 7.560 1.00 97.94 90 ILE A C 1
ATOM 659 O O . ILE A 1 90 ? -5.421 6.977 7.128 1.00 97.94 90 ILE A O 1
ATOM 663 N N . GLN A 1 91 ? -5.275 5.256 8.571 1.00 98.06 91 GLN A N 1
ATOM 664 C CA . GLN A 1 91 ? -6.536 5.524 9.269 1.00 98.06 91 GLN A CA 1
ATOM 665 C C . GLN A 1 91 ? -6.583 6.952 9.806 1.00 98.06 91 GLN A C 1
ATOM 667 O O . GLN A 1 91 ? -7.542 7.674 9.548 1.00 98.06 91 GLN A O 1
ATOM 672 N N . LYS A 1 92 ? -5.515 7.387 10.485 1.00 98.25 92 LYS A N 1
ATOM 673 C CA . LYS A 1 92 ? -5.405 8.747 11.020 1.00 98.25 92 LYS A CA 1
ATOM 674 C C . LYS A 1 92 ? -5.414 9.803 9.914 1.00 98.25 92 LYS A C 1
ATOM 676 O O . LYS A 1 92 ? -6.132 10.789 10.025 1.00 98.25 92 LYS A O 1
ATOM 681 N N . TYR A 1 93 ? -4.633 9.602 8.854 1.00 98.12 93 TYR A N 1
ATOM 682 C CA . TYR A 1 93 ? -4.477 10.585 7.780 1.00 98.12 93 TYR A CA 1
ATOM 683 C C . TYR A 1 93 ? -5.758 10.778 6.959 1.00 98.12 93 TYR A C 1
ATOM 685 O O . TYR A 1 93 ? -6.108 11.905 6.624 1.00 98.12 93 TYR A O 1
ATOM 693 N N . TYR A 1 94 ? -6.478 9.693 6.661 1.00 97.88 94 TYR A N 1
ATOM 694 C CA . TYR A 1 94 ? -7.720 9.748 5.883 1.00 97.88 94 TYR A CA 1
ATOM 695 C C . TYR A 1 94 ? -8.989 9.782 6.742 1.00 97.88 94 TYR A C 1
ATOM 697 O O . TYR A 1 94 ? -10.080 9.866 6.188 1.00 97.88 94 TYR A O 1
ATOM 705 N N . SER A 1 95 ? -8.861 9.733 8.073 1.00 98.00 95 SER A N 1
ATOM 706 C CA . SER A 1 95 ? -9.989 9.651 9.014 1.00 98.00 95 SER A CA 1
ATOM 707 C C . SER A 1 95 ? -10.946 8.492 8.703 1.00 98.00 95 SER A C 1
ATOM 709 O O . SER A 1 95 ? -12.165 8.648 8.695 1.00 98.00 95 SER A O 1
ATOM 711 N N . ILE A 1 96 ? -10.373 7.317 8.437 1.00 97.75 96 ILE A N 1
ATOM 712 C CA . ILE A 1 96 ? -11.102 6.072 8.162 1.00 97.75 96 ILE A CA 1
ATOM 713 C C . ILE A 1 96 ? -10.841 5.042 9.257 1.00 97.75 96 ILE A C 1
ATOM 715 O O . ILE A 1 96 ? -9.801 5.052 9.910 1.00 97.75 96 ILE A O 1
ATOM 719 N N . THR A 1 97 ? -11.778 4.120 9.437 1.00 97.94 97 THR A N 1
ATOM 720 C CA . THR A 1 97 ? -11.649 2.991 10.367 1.00 97.94 97 THR A CA 1
ATOM 721 C C . THR A 1 97 ? -10.881 1.824 9.745 1.00 97.94 97 THR A C 1
ATOM 723 O O . THR A 1 97 ? -10.866 1.654 8.523 1.00 97.94 97 THR A O 1
ATOM 726 N N . MET A 1 98 ? -10.315 0.947 10.582 1.00 97.19 98 MET A N 1
ATOM 727 C CA . MET A 1 98 ? -9.688 -0.298 10.121 1.00 97.19 98 MET A CA 1
ATOM 728 C C . MET A 1 98 ? -10.682 -1.171 9.346 1.00 97.19 98 MET A C 1
ATOM 730 O O . MET A 1 98 ? -10.315 -1.789 8.352 1.00 97.19 98 MET A O 1
ATOM 734 N N . ALA A 1 99 ? -11.957 -1.172 9.748 1.00 97.69 99 ALA A N 1
ATOM 735 C CA . ALA A 1 99 ? -13.013 -1.906 9.058 1.00 97.69 99 ALA A CA 1
ATOM 736 C C . ALA A 1 99 ? -13.248 -1.388 7.629 1.00 97.69 99 ALA A C 1
ATOM 738 O O . ALA A 1 99 ? -13.386 -2.187 6.707 1.00 97.69 99 ALA A O 1
ATOM 739 N N . GLN A 1 100 ? -13.253 -0.066 7.420 1.00 97.88 100 GLN A N 1
ATOM 740 C CA . GLN A 1 100 ? -13.352 0.526 6.079 1.00 97.88 100 GLN A CA 1
ATOM 741 C C . GLN A 1 100 ? -12.110 0.220 5.240 1.00 97.88 100 GLN A C 1
ATOM 743 O O . GLN A 1 100 ? -12.237 -0.230 4.103 1.00 97.88 100 GLN A O 1
ATOM 748 N N . LEU A 1 101 ? -10.918 0.396 5.818 1.00 97.75 101 LEU A N 1
ATOM 749 C CA . LEU A 1 101 ? -9.661 0.119 5.128 1.00 97.75 101 LEU A CA 1
ATOM 750 C C . LEU A 1 101 ? -9.566 -1.356 4.706 1.00 97.75 101 LEU A C 1
ATOM 752 O O . LEU A 1 101 ? -9.220 -1.648 3.564 1.00 97.75 101 LEU A O 1
ATOM 756 N N . TYR A 1 102 ? -9.947 -2.284 5.584 1.00 97.81 102 TYR A N 1
ATOM 757 C CA . TYR A 1 102 ? -10.018 -3.712 5.277 1.00 97.81 102 TYR A CA 1
ATOM 758 C C . TYR A 1 102 ? -11.102 -4.033 4.242 1.00 97.81 102 TYR A C 1
ATOM 760 O O . TYR A 1 102 ? -10.853 -4.800 3.319 1.00 97.81 102 TYR A O 1
ATOM 768 N N . LYS A 1 103 ? -12.282 -3.404 4.329 1.00 97.62 103 LYS A N 1
ATOM 769 C CA . LYS A 1 103 ? -13.366 -3.589 3.351 1.00 97.62 103 LYS A CA 1
ATOM 770 C C . LYS A 1 103 ? -12.919 -3.254 1.927 1.00 97.62 103 LYS A C 1
ATOM 772 O O . LYS A 1 103 ? -13.340 -3.925 0.989 1.00 97.62 103 LYS A O 1
ATOM 777 N N . TRP A 1 104 ? -12.092 -2.224 1.758 1.00 98.31 104 TRP A N 1
ATOM 778 C CA . TRP A 1 104 ? -11.574 -1.831 0.446 1.00 98.31 104 TRP A CA 1
ATOM 779 C C . TRP A 1 104 ? -10.326 -2.608 0.018 1.00 98.31 104 TRP A C 1
ATOM 781 O O . TRP A 1 104 ? -10.030 -2.661 -1.175 1.00 98.31 104 TRP A O 1
ATOM 791 N N . ASN A 1 105 ? -9.620 -3.221 0.972 1.00 97.62 105 ASN A N 1
ATOM 792 C CA . ASN A 1 105 ? -8.381 -3.960 0.740 1.00 97.62 105 ASN A CA 1
ATOM 793 C C . ASN A 1 105 ? -8.330 -5.283 1.535 1.00 97.62 105 ASN A C 1
ATOM 795 O O . ASN A 1 105 ? -7.475 -5.426 2.410 1.00 97.62 105 ASN A O 1
ATOM 799 N N . PRO A 1 106 ? -9.189 -6.279 1.259 1.00 96.69 106 PRO A N 1
ATOM 800 C CA . PRO A 1 106 ? -9.193 -7.552 1.988 1.00 96.69 106 PRO A CA 1
ATOM 801 C C . PRO A 1 106 ? -7.821 -8.232 2.134 1.00 96.69 106 PRO A C 1
ATOM 803 O O . PRO A 1 106 ? -7.553 -8.884 3.143 1.00 96.69 106 PRO A O 1
ATOM 806 N N . ALA A 1 107 ? -6.925 -8.054 1.160 1.00 95.69 107 ALA A N 1
ATOM 807 C CA . ALA A 1 107 ? -5.595 -8.655 1.177 1.00 95.69 107 ALA A CA 1
ATOM 808 C C . ALA A 1 107 ? -4.676 -8.144 2.301 1.00 95.69 107 ALA A C 1
ATOM 810 O O . ALA A 1 107 ? -3.741 -8.857 2.662 1.00 95.69 107 ALA A O 1
ATOM 811 N N . ILE A 1 108 ? -4.934 -6.965 2.891 1.00 95.69 108 ILE A N 1
ATOM 812 C CA . ILE A 1 108 ? -4.115 -6.443 4.007 1.00 95.69 108 ILE A CA 1
ATOM 813 C C . ILE A 1 108 ? -4.340 -7.224 5.312 1.00 95.69 108 ILE A C 1
ATOM 815 O O . ILE A 1 108 ? -3.531 -7.122 6.237 1.00 95.69 108 ILE A O 1
ATOM 819 N N . GLY A 1 109 ? -5.426 -8.005 5.383 1.00 94.19 109 GLY A N 1
ATOM 820 C CA . GLY A 1 109 ? -5.863 -8.726 6.577 1.00 94.19 109 GLY A CA 1
ATOM 821 C C . GLY A 1 109 ? -6.557 -7.822 7.603 1.00 94.19 109 GLY A C 1
ATOM 822 O O . GLY A 1 109 ? -6.282 -6.627 7.701 1.00 94.19 109 GLY A O 1
ATOM 823 N N . SER A 1 110 ? -7.456 -8.392 8.409 1.00 91.31 110 SE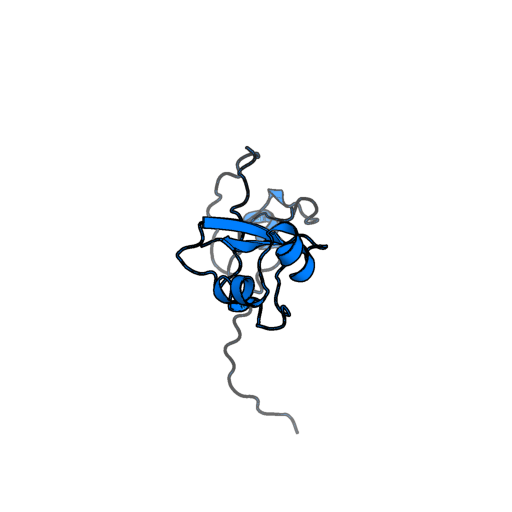R A N 1
ATOM 824 C CA . SER A 1 110 ? -8.201 -7.646 9.440 1.00 91.31 110 SER A CA 1
ATOM 825 C C . SER A 1 110 ? -7.293 -7.042 10.520 1.00 91.31 110 SER A C 1
ATOM 827 O O . SER A 1 110 ? -7.610 -5.989 11.067 1.00 91.31 110 SER A O 1
ATOM 829 N N . GLY A 1 111 ? -6.144 -7.673 10.783 1.00 91.31 111 GLY A N 1
ATOM 830 C CA . GLY A 1 111 ? -5.094 -7.177 11.677 1.00 91.31 111 GLY A CA 1
ATOM 831 C C . GLY A 1 111 ? -4.031 -6.295 11.008 1.00 91.31 111 GLY A C 1
ATOM 832 O O . GLY A 1 111 ? -3.048 -5.967 11.660 1.00 91.31 111 GLY A O 1
ATOM 833 N N . CYS A 1 112 ? -4.186 -5.930 9.727 1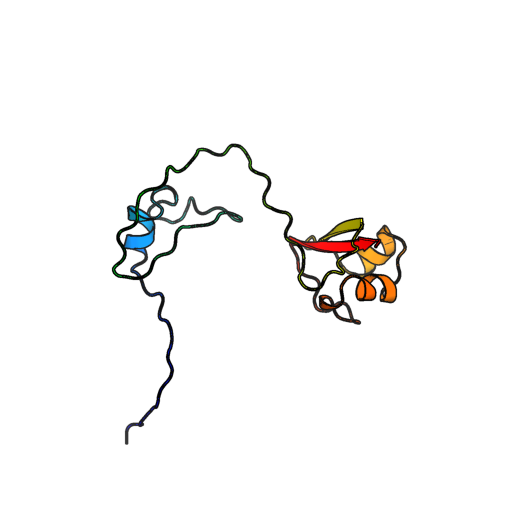.00 93.50 112 CYS A N 1
ATOM 834 C CA . CYS A 1 112 ? -3.174 -5.202 8.950 1.00 93.50 112 CYS A CA 1
ATOM 835 C C . CYS A 1 112 ? -1.773 -5.853 8.970 1.00 93.50 112 CYS A C 1
ATOM 837 O O . CYS A 1 112 ? -0.756 -5.197 9.190 1.00 93.50 112 CYS A O 1
ATOM 839 N N . THR A 1 113 ? -1.696 -7.163 8.752 1.00 94.88 113 THR A N 1
ATOM 840 C CA . THR A 1 113 ? -0.414 -7.889 8.752 1.00 94.88 113 THR A CA 1
ATOM 841 C C . THR A 1 113 ? 0.255 -7.917 7.380 1.00 94.88 113 THR A C 1
ATOM 843 O O . THR A 1 113 ? 1.439 -8.218 7.286 1.00 94.88 113 THR A O 1
ATOM 846 N N . ASN A 1 114 ? -0.486 -7.589 6.316 1.00 95.56 114 ASN A N 1
ATOM 847 C CA . ASN A 1 114 ? -0.060 -7.782 4.929 1.00 95.56 114 ASN A CA 1
ATOM 848 C C . ASN A 1 114 ? -0.073 -6.468 4.130 1.00 95.56 114 ASN A C 1
ATOM 850 O O . ASN A 1 114 ? -0.535 -6.434 2.992 1.00 95.56 114 ASN A O 1
ATOM 854 N N . LEU A 1 115 ? 0.390 -5.365 4.720 1.00 95.62 115 LEU A N 1
ATOM 855 C CA . LEU A 1 115 ? 0.507 -4.082 4.023 1.00 95.62 115 LEU A CA 1
ATOM 856 C C . LEU A 1 115 ? 1.824 -4.037 3.227 1.00 95.62 115 LEU A C 1
ATOM 858 O O . LEU A 1 115 ? 2.902 -3.996 3.818 1.00 95.62 115 LEU A O 1
ATOM 862 N N . TRP A 1 116 ? 1.754 -4.085 1.894 1.00 92.62 116 TRP A N 1
ATOM 863 C CA . TRP A 1 116 ? 2.943 -4.226 1.049 1.00 92.62 116 TRP A CA 1
ATOM 864 C C . TRP A 1 116 ? 3.584 -2.875 0.740 1.00 92.62 116 TRP A C 1
ATOM 866 O O . TRP A 1 116 ? 2.966 -2.004 0.137 1.00 92.62 116 TRP A O 1
ATOM 876 N N . GLN A 1 117 ? 4.855 -2.713 1.104 1.00 89.25 117 GLN A N 1
ATOM 877 C CA . GLN A 1 117 ? 5.627 -1.514 0.773 1.00 89.25 117 GLN A CA 1
ATOM 878 C C . GLN A 1 117 ? 5.810 -1.367 -0.742 1.00 89.25 117 GLN A C 1
ATOM 880 O O . GLN A 1 117 ? 6.014 -2.360 -1.437 1.00 89.25 117 GLN A O 1
ATOM 885 N N . LYS A 1 118 ? 5.822 -0.121 -1.230 1.00 83.75 118 LYS A N 1
ATOM 886 C CA . LYS A 1 118 ? 5.898 0.278 -2.650 1.00 83.75 118 LYS A CA 1
ATOM 887 C C . LYS A 1 118 ? 4.658 -0.068 -3.481 1.00 83.75 118 LYS A C 1
ATOM 889 O O . LYS A 1 118 ? 4.672 0.147 -4.689 1.00 83.75 118 LYS A O 1
ATOM 894 N N . TYR A 1 119 ? 3.602 -0.578 -2.849 1.00 91.56 119 TYR A N 1
ATOM 895 C CA . TYR A 1 119 ? 2.301 -0.783 -3.477 1.00 91.56 119 TYR A CA 1
ATOM 896 C C . TYR A 1 119 ? 1.298 0.263 -2.992 1.00 91.56 119 TYR A C 1
ATOM 898 O O . TYR A 1 119 ? 1.463 0.873 -1.937 1.00 91.56 119 TYR A O 1
ATOM 906 N N . SER A 1 120 ? 0.234 0.451 -3.759 1.00 94.25 120 SER A N 1
ATOM 907 C CA . SER A 1 120 ? -0.882 1.323 -3.434 1.00 94.25 120 SER A CA 1
ATOM 908 C C . SER A 1 120 ? -2.066 0.537 -2.886 1.00 94.25 120 SER A C 1
ATOM 910 O O . SER A 1 120 ? -2.421 -0.518 -3.415 1.00 94.25 120 SER A O 1
ATOM 912 N N . VAL A 1 121 ? -2.703 1.097 -1.858 1.00 96.56 121 VAL A N 1
ATOM 913 C CA . VAL A 1 121 ? -3.952 0.608 -1.257 1.00 96.56 121 VAL A CA 1
ATOM 914 C C . VAL A 1 121 ? -5.082 1.611 -1.451 1.00 96.56 121 VAL A C 1
ATOM 916 O O . VAL A 1 121 ? -4.860 2.812 -1.591 1.00 96.56 121 VAL A O 1
ATOM 919 N N . CYS A 1 122 ? -6.313 1.123 -1.446 1.00 97.88 122 CYS A N 1
ATOM 920 C CA . CYS A 1 122 ? -7.516 1.918 -1.581 1.00 97.88 122 CYS A CA 1
ATOM 921 C C . CYS A 1 122 ? -7.888 2.601 -0.263 1.00 97.88 122 CYS A C 1
ATOM 923 O O . CYS A 1 122 ? -7.989 1.952 0.777 1.00 97.88 122 CYS A O 1
ATOM 925 N N . VAL A 1 123 ? -8.150 3.903 -0.302 1.00 97.94 123 VAL A N 1
ATOM 926 C CA . VAL A 1 123 ? -8.524 4.703 0.880 1.00 97.94 123 VAL A CA 1
ATOM 927 C C . VAL A 1 123 ? -9.872 5.410 0.722 1.00 97.94 123 VAL A C 1
ATOM 929 O O . VAL A 1 123 ? -10.276 6.172 1.595 1.00 97.94 123 VAL A O 1
ATOM 932 N N . SER A 1 124 ? -10.568 5.172 -0.394 1.00 96.69 124 SER A N 1
ATOM 933 C CA . SER A 1 124 ? -11.940 5.620 -0.648 1.00 96.69 124 SER A CA 1
ATOM 934 C C . SER A 1 124 ? -12.536 4.835 -1.820 1.00 96.69 124 SER A C 1
ATOM 936 O O . SER A 1 124 ? -11.842 4.631 -2.817 1.00 96.69 124 SER A O 1
ATOM 938 N N . ALA A 1 125 ? -13.804 4.428 -1.725 1.00 87.88 125 ALA A N 1
ATOM 939 C CA . ALA A 1 125 ? -14.570 3.754 -2.780 1.00 87.88 125 ALA A CA 1
ATOM 940 C C . ALA A 1 125 ? -15.982 4.344 -2.898 1.00 87.88 125 ALA A C 1
ATOM 942 O O . ALA A 1 125 ? -16.464 4.962 -1.924 1.00 87.88 125 ALA A O 1
#

InterPro domains:
  IPR018392 LysM domain [PS51782] (77-123)
  IPR018392 LysM domain [cd00118] (77-121)
  IPR036779 LysM domain superfamily [G3DSA:3.10.350.10] (17-44)
  IPR036779 LysM domain superfamily [G3DSA:3.10.350.10] (75-124)
  IPR036779 LysM domain superfamily [SSF54106] (75-123)
  IPR052210 Secreted LysM effector LysM1-like [PTHR34997] (24-124)

Radius of gyration: 21.69 Å; chains: 1; bounding box: 44×59×44 Å

Sequence (125 aa):
MGQQASLVVEVEIHAPVDIVREVWNPAVGTACTNLWVGYNVCVGVIGQKPKPGPTSKPTGVPTPDLIQPGIVKGCKKFHEVKATTTCASIQKYYSITMAQLYKWNPAIGSGCTNLWQKYSVCVSA

pLDDT: mean 72.14, std 23.36, range [26.19, 98.31]

Organism: NCBI:txid1318458

Foldseek 3Di:
DDDDDDDDPDPPLDDPPCCQDVQFNVQCDPVSVNVDPLDDGDGDHPPDRDDDDDDDDDPPDPRPQAADPQFDPPFPDKDAAAPPDAVVNLCVVLVHDLVVQCVRHVQCPSVSVRDDHSHIGGSGD

Secondary structure (DSSP, 8-state):
----------------HHHIIIII-GGG-TTSTT--TT-------TT--PPPPP------PPPP--BPTT--TT--EEEE--TT--HHHHHHHHT--HHHHHHH-GGGTTTT----TTSEEEEE-